Protein AF-A0A0F9W740-F1 (afdb_monomer_lite)

Sequence (149 aa):
MEFIVTKIEEIHDREGNLAGYQCYDGTGQSVKVKKGRDDYLKNKWPSLEVGTAYTFEMGSYTPPGKSTSYPYVQDFTLMSEALAEKIPPLVKEAQKLGAEVIKPDTTKTSIERAVALKGAIELASHDKIDIKNIGSYAKKFTQYLDTGE

Radius of gyration: 18.88 Å; chains: 1; bounding box: 51×33×47 Å

pLDDT: mean 70.16, std 13.92, range [40.0, 91.94]

Secondary structure (DSSP, 8-state):
-EEE--EEEEEE-TTS-EEEEEEE-SSS-EEEEE--GGGTTTTTGGG--TT-EEEEEEEEE--TT-S--EEEEEEEEEHHHHHTTTHHHHHHHHHHTT-------SSHHHHHHHHHHHHHHHHHHTTSS-GGGHHHHHHHHHHHHHH--

Foldseek 3Di:
DKAQFQDKDFDADPVRHGFWIWTHRVPPDIATQGCADPSVCVVVVVVDDHRFIKDFDWDWDAPPPGPDTDIHGHDMDGVCVVCVVVCPVLVVLCVVLPQDPQDDDVDPLSVQLNVLLVVLSVCCVVVVDPSNCSRVSSVVSSVCVVVVD

Organism: NCBI:txid412755

Structure (mmCIF, N/CA/C/O backbone):
data_AF-A0A0F9W740-F1
#
_entry.id   AF-A0A0F9W740-F1
#
loop_
_atom_site.group_PDB
_atom_site.id
_atom_site.type_symbol
_atom_site.label_atom_id
_atom_site.label_alt_id
_atom_site.label_comp_id
_atom_site.label_asym_id
_atom_site.label_entity_id
_atom_site.label_seq_id
_atom_site.pdbx_PDB_ins_code
_atom_site.Cartn_x
_atom_site.Cartn_y
_atom_site.Cartn_z
_atom_site.occupancy
_atom_site.B_iso_or_equiv
_atom_site.auth_seq_id
_atom_site.auth_comp_id
_atom_site.auth_asym_id
_atom_site.auth_atom_id
_atom_site.pdbx_PDB_model_num
ATOM 1 N N . MET A 1 1 ? -1.530 -10.482 0.396 1.00 52.31 1 MET A N 1
ATOM 2 C CA . MET A 1 1 ? -0.739 -10.037 1.560 1.00 52.31 1 MET A CA 1
ATOM 3 C C . MET A 1 1 ? -1.021 -8.555 1.721 1.00 52.31 1 MET A C 1
ATOM 5 O O . MET A 1 1 ? -0.939 -7.854 0.720 1.00 52.31 1 MET A O 1
ATOM 9 N N . GLU A 1 2 ? -1.479 -8.124 2.895 1.00 63.12 2 GLU A N 1
ATOM 10 C CA . GLU A 1 2 ? -1.724 -6.705 3.186 1.00 63.12 2 GLU A CA 1
ATOM 11 C C . GLU A 1 2 ? -0.382 -6.013 3.410 1.00 63.12 2 GLU A C 1
ATOM 13 O O . GLU A 1 2 ? 0.429 -6.490 4.202 1.00 63.12 2 GLU A O 1
ATOM 18 N N . PHE A 1 3 ? -0.131 -4.935 2.669 1.00 70.56 3 PHE A N 1
ATOM 19 C CA . PHE A 1 3 ? 1.100 -4.163 2.769 1.00 70.56 3 PHE A CA 1
ATOM 20 C C . PHE A 1 3 ? 0.734 -2.691 2.954 1.00 70.56 3 PHE A C 1
ATOM 22 O O . PHE A 1 3 ? 0.291 -2.023 2.015 1.00 70.56 3 PHE A O 1
ATOM 29 N N . ILE A 1 4 ? 0.881 -2.200 4.184 1.00 72.38 4 ILE A N 1
ATOM 30 C CA . ILE A 1 4 ? 0.626 -0.801 4.534 1.00 72.38 4 ILE A CA 1
ATOM 31 C C . ILE A 1 4 ? 1.911 -0.032 4.304 1.00 72.38 4 ILE A C 1
ATOM 33 O O . ILE A 1 4 ? 2.894 -0.267 4.992 1.00 72.38 4 ILE A O 1
ATOM 37 N N . VAL A 1 5 ? 1.923 0.888 3.349 1.00 69.00 5 VAL A N 1
ATOM 38 C CA . VAL A 1 5 ? 3.143 1.625 3.020 1.00 69.00 5 VAL A CA 1
ATOM 39 C C . VAL A 1 5 ? 3.422 2.656 4.110 1.00 69.00 5 VAL A C 1
ATOM 41 O O . VAL A 1 5 ? 2.674 3.608 4.269 1.00 69.00 5 VAL A O 1
ATOM 44 N N . THR A 1 6 ? 4.508 2.503 4.858 1.00 64.12 6 THR A N 1
ATOM 45 C CA . THR A 1 6 ? 4.935 3.445 5.910 1.00 64.12 6 THR A CA 1
ATOM 46 C C . THR A 1 6 ? 6.056 4.370 5.449 1.00 64.12 6 THR A C 1
ATOM 48 O O . THR A 1 6 ? 6.247 5.448 6.009 1.00 64.12 6 THR A O 1
ATOM 51 N N . LYS A 1 7 ? 6.791 3.971 4.408 1.00 73.88 7 LYS A N 1
ATOM 52 C CA . LYS A 1 7 ? 7.855 4.767 3.793 1.00 73.88 7 LYS A CA 1
ATOM 53 C C . LYS A 1 7 ? 7.973 4.433 2.311 1.00 73.88 7 LYS A C 1
ATOM 55 O O . LYS A 1 7 ? 7.832 3.272 1.926 1.00 73.88 7 LYS A O 1
ATOM 60 N N . ILE A 1 8 ? 8.281 5.444 1.504 1.00 86.62 8 ILE A N 1
ATOM 61 C CA . ILE A 1 8 ? 8.586 5.309 0.080 1.00 86.62 8 ILE A CA 1
ATOM 62 C C . ILE A 1 8 ? 9.961 5.924 -0.182 1.00 86.62 8 ILE A C 1
ATOM 64 O O . ILE A 1 8 ? 10.242 7.032 0.266 1.00 86.62 8 ILE A O 1
ATOM 68 N N . GLU A 1 9 ? 10.812 5.202 -0.902 1.00 90.25 9 GLU A N 1
ATOM 69 C CA . GLU A 1 9 ? 12.109 5.691 -1.376 1.00 90.25 9 GLU A CA 1
ATOM 70 C C . GLU A 1 9 ? 12.190 5.609 -2.899 1.00 90.25 9 GLU A C 1
ATOM 72 O O . GLU A 1 9 ? 11.750 4.629 -3.501 1.00 90.25 9 GLU A O 1
ATOM 77 N N . GLU A 1 10 ? 12.780 6.623 -3.525 1.00 91.94 10 GLU A N 1
ATOM 78 C CA . GLU A 1 10 ? 13.024 6.637 -4.965 1.00 91.94 10 GLU A CA 1
ATOM 79 C C . GLU A 1 10 ? 14.210 5.743 -5.331 1.00 91.94 10 GLU A C 1
ATOM 81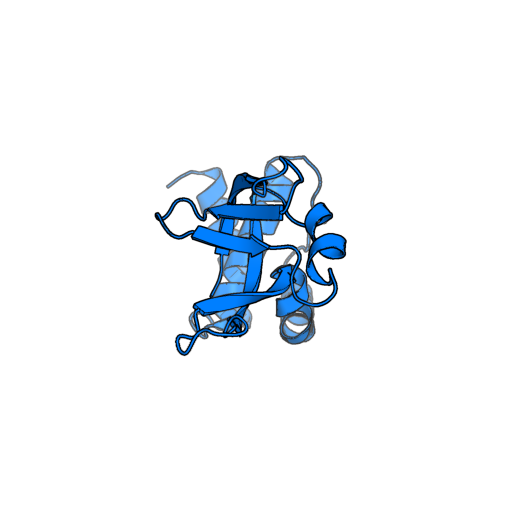 O O . GLU A 1 10 ? 15.266 5.752 -4.699 1.00 91.94 10 GLU A O 1
ATOM 86 N N . ILE A 1 11 ? 14.040 4.966 -6.394 1.00 88.75 11 ILE A N 1
ATOM 87 C CA . ILE A 1 11 ? 15.090 4.156 -6.999 1.00 88.75 11 ILE A CA 1
ATOM 88 C C . ILE A 1 11 ? 15.435 4.817 -8.324 1.00 88.75 11 ILE A C 1
ATOM 90 O O . ILE A 1 11 ? 14.587 4.865 -9.210 1.00 88.75 11 ILE A O 1
ATOM 94 N N . HIS A 1 12 ? 16.677 5.259 -8.493 1.00 88.31 12 HIS A N 1
ATOM 95 C CA . HIS A 1 12 ? 17.173 5.788 -9.763 1.00 88.31 12 HIS A CA 1
ATOM 96 C C . HIS A 1 12 ? 17.964 4.717 -10.524 1.00 88.31 12 HIS A C 1
ATOM 98 O O . HIS A 1 12 ? 18.554 3.812 -9.925 1.00 88.31 12 HIS A O 1
ATOM 104 N N . ASP A 1 13 ? 17.947 4.781 -11.854 1.00 85.44 13 ASP A N 1
ATOM 105 C CA . ASP A 1 13 ? 18.838 3.976 -12.688 1.00 85.44 13 ASP A CA 1
ATOM 106 C C . ASP A 1 13 ? 20.257 4.571 -12.741 1.00 85.44 13 ASP A C 1
ATOM 108 O O . ASP A 1 13 ? 20.574 5.563 -12.084 1.00 85.44 13 ASP A O 1
ATOM 112 N N . ARG A 1 14 ? 21.148 3.931 -13.509 1.00 83.31 14 ARG A N 1
ATOM 113 C CA . ARG A 1 14 ? 22.552 4.355 -13.641 1.00 83.31 14 ARG A CA 1
ATOM 114 C C . ARG A 1 14 ? 22.715 5.733 -14.286 1.00 83.31 14 ARG A C 1
ATOM 116 O O . ARG A 1 14 ? 23.785 6.315 -14.160 1.00 83.31 14 ARG A O 1
ATOM 123 N N . GLU A 1 15 ? 21.689 6.222 -14.973 1.00 87.69 15 GLU A N 1
ATOM 124 C CA . GLU A 1 15 ? 21.677 7.521 -15.647 1.00 87.69 15 GLU A CA 1
ATOM 125 C C . GLU A 1 15 ? 21.040 8.608 -14.766 1.00 87.69 15 GLU A C 1
ATOM 127 O O . GLU A 1 15 ? 20.987 9.769 -15.159 1.00 87.69 15 GLU A O 1
ATOM 132 N N . GLY A 1 16 ? 20.584 8.250 -13.559 1.00 85.19 16 GLY A N 1
ATOM 133 C CA . GLY A 1 16 ? 19.938 9.165 -12.624 1.00 85.19 16 GLY A CA 1
ATOM 134 C C . GLY A 1 16 ? 18.443 9.356 -12.880 1.00 85.19 16 GLY A C 1
ATOM 135 O O . GLY A 1 16 ? 17.808 10.140 -12.175 1.00 85.19 16 GLY A O 1
ATOM 136 N N . ASN A 1 17 ? 17.842 8.631 -13.825 1.00 87.69 17 ASN A N 1
ATOM 137 C CA . ASN A 1 17 ? 16.406 8.725 -14.066 1.00 87.69 17 ASN A CA 1
ATOM 138 C C . ASN A 1 17 ? 15.644 7.902 -13.023 1.00 87.69 17 ASN A C 1
ATOM 140 O O . ASN A 1 17 ? 16.053 6.791 -12.674 1.00 87.69 17 ASN A O 1
ATOM 144 N N . LEU A 1 18 ? 14.495 8.408 -12.565 1.00 86.38 18 LEU A N 1
ATOM 145 C CA . LEU A 1 18 ? 13.606 7.661 -11.675 1.00 86.38 18 LEU A CA 1
ATOM 146 C C . LEU A 1 18 ? 13.227 6.331 -12.339 1.00 86.38 18 LEU A C 1
ATOM 148 O O . LEU A 1 18 ? 12.672 6.315 -13.437 1.00 86.38 18 LEU A O 1
ATOM 152 N N . ALA A 1 19 ? 13.548 5.217 -11.688 1.00 87.12 19 ALA A N 1
ATOM 153 C CA . ALA A 1 19 ? 13.400 3.842 -12.164 1.00 87.12 19 ALA A CA 1
ATOM 154 C C . ALA A 1 19 ? 12.357 3.032 -11.373 1.00 87.12 19 ALA A C 1
ATOM 156 O O . ALA A 1 19 ? 11.901 1.981 -11.841 1.00 87.12 19 ALA A O 1
ATOM 157 N N . GLY A 1 20 ? 11.962 3.506 -10.193 1.00 90.31 20 GLY A N 1
ATOM 158 C CA . GLY A 1 20 ? 10.946 2.876 -9.362 1.00 90.31 20 GLY A CA 1
ATOM 159 C C . GLY A 1 20 ? 10.876 3.457 -7.966 1.00 90.31 20 GLY A C 1
ATOM 160 O O . GLY A 1 20 ? 11.610 4.379 -7.629 1.00 90.31 20 GLY A O 1
ATOM 161 N N . TYR A 1 21 ? 10.032 2.838 -7.157 1.00 90.44 21 TYR A N 1
ATOM 162 C CA . TYR A 1 21 ? 9.882 3.134 -5.744 1.00 90.44 21 TYR A CA 1
ATOM 163 C C . TYR A 1 21 ? 10.133 1.878 -4.912 1.00 90.44 21 TYR A C 1
ATOM 165 O O . TYR A 1 21 ? 9.758 0.769 -5.306 1.00 90.44 21 TYR A O 1
ATOM 173 N N . GLN A 1 22 ? 10.781 2.035 -3.763 1.00 90.50 22 GLN A N 1
ATOM 174 C CA . GLN A 1 22 ? 10.839 1.019 -2.723 1.00 90.50 22 GLN A CA 1
ATOM 175 C C . GLN A 1 22 ? 9.865 1.404 -1.617 1.00 90.50 22 GLN A C 1
ATOM 177 O O . GLN A 1 22 ? 10.041 2.417 -0.945 1.00 90.50 22 GLN A O 1
ATOM 182 N N . CYS A 1 23 ? 8.830 0.591 -1.448 1.00 86.25 23 CYS A N 1
ATOM 183 C CA . CYS A 1 23 ? 7.822 0.758 -0.415 1.00 86.25 23 CYS A CA 1
ATOM 184 C C . CYS A 1 23 ? 8.188 -0.125 0.778 1.00 86.25 23 CYS A C 1
ATOM 186 O O . CYS A 1 23 ? 8.557 -1.285 0.589 1.00 86.25 23 CYS A O 1
ATOM 188 N N . TYR A 1 24 ? 8.073 0.403 1.991 1.00 83.44 24 TYR A N 1
ATOM 189 C CA . TYR A 1 24 ? 8.327 -0.314 3.243 1.00 83.44 24 TYR A CA 1
ATOM 190 C C . TYR A 1 24 ? 7.045 -0.407 4.056 1.00 83.44 24 TYR A C 1
ATOM 192 O O . TYR A 1 24 ? 6.245 0.524 4.010 1.00 83.44 24 TYR A O 1
ATOM 200 N N . ASP A 1 25 ? 6.877 -1.486 4.818 1.00 78.31 25 ASP A N 1
ATOM 201 C CA . ASP A 1 25 ? 5.706 -1.682 5.681 1.00 78.31 25 ASP A CA 1
ATOM 202 C C . ASP A 1 25 ? 5.953 -1.376 7.163 1.00 78.31 25 ASP A C 1
ATOM 204 O O . ASP A 1 25 ? 5.054 -1.464 7.992 1.00 78.31 25 ASP A O 1
ATOM 208 N N . GLY A 1 26 ? 7.184 -1.006 7.520 1.00 68.38 26 GLY A N 1
ATOM 209 C CA . GLY A 1 26 ? 7.586 -0.760 8.906 1.00 68.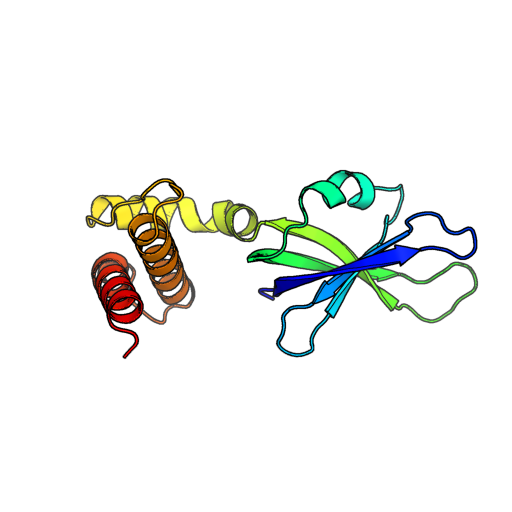38 26 GLY A CA 1
ATOM 210 C C . GLY A 1 26 ? 7.808 -2.030 9.738 1.00 68.38 26 GLY A C 1
ATOM 211 O O . GLY A 1 26 ? 8.361 -1.931 10.828 1.00 68.38 26 GLY A O 1
ATOM 212 N N . THR A 1 27 ? 7.475 -3.220 9.221 1.00 72.88 27 THR A N 1
ATOM 213 C CA . THR A 1 27 ? 7.777 -4.519 9.856 1.00 72.88 27 THR A CA 1
ATOM 214 C C . THR A 1 27 ? 9.135 -5.082 9.420 1.00 72.88 27 THR A C 1
ATOM 216 O O . THR A 1 27 ? 9.583 -6.121 9.901 1.00 72.88 27 THR A O 1
ATOM 219 N N . GLY A 1 28 ? 9.812 -4.371 8.514 1.00 73.56 28 GLY A N 1
ATOM 220 C CA . GLY A 1 28 ? 11.063 -4.787 7.886 1.00 73.56 28 GLY A CA 1
ATOM 221 C C . GLY A 1 28 ? 10.860 -5.423 6.511 1.00 73.56 28 GLY A C 1
ATOM 222 O O . GLY A 1 28 ? 11.847 -5.739 5.845 1.00 73.56 28 GLY A O 1
ATOM 223 N N . GLN A 1 29 ? 9.615 -5.570 6.045 1.00 79.12 29 GLN A N 1
ATOM 224 C CA . GLN A 1 29 ? 9.348 -5.978 4.673 1.00 79.12 29 GLN A CA 1
ATOM 225 C C . GLN A 1 29 ? 9.422 -4.769 3.742 1.00 79.12 29 GLN A C 1
ATOM 227 O O . GLN A 1 29 ? 9.119 -3.626 4.098 1.00 79.12 29 GLN A O 1
ATOM 232 N N . SER A 1 30 ? 9.854 -5.023 2.510 1.00 86.75 30 SER A N 1
ATOM 233 C CA . SER A 1 30 ? 9.838 -4.008 1.468 1.00 86.75 30 SER A CA 1
ATOM 234 C C . SER A 1 30 ? 9.513 -4.608 0.115 1.00 86.75 30 SER A C 1
ATOM 236 O O . SER A 1 30 ? 9.877 -5.746 -0.189 1.00 86.75 30 SER A O 1
ATOM 238 N N . VAL A 1 31 ? 8.833 -3.816 -0.702 1.00 86.75 31 VAL A N 1
ATOM 239 C CA . VAL A 1 31 ? 8.391 -4.183 -2.040 1.00 86.75 31 VAL A CA 1
ATOM 240 C C . VAL A 1 31 ? 8.923 -3.147 -3.022 1.00 86.75 31 VAL A C 1
ATOM 242 O O . VAL A 1 31 ? 8.858 -1.942 -2.784 1.00 86.75 31 VAL A O 1
ATOM 245 N N . LYS A 1 32 ? 9.497 -3.617 -4.133 1.00 88.25 32 LYS A N 1
ATOM 246 C CA . LYS A 1 32 ? 10.068 -2.754 -5.175 1.00 88.25 32 LYS A CA 1
ATOM 247 C C . LYS A 1 32 ? 9.092 -2.622 -6.336 1.00 88.25 32 LYS A C 1
ATOM 249 O O . LYS A 1 32 ? 8.920 -3.563 -7.109 1.00 88.25 32 LYS A O 1
ATOM 254 N N . VAL A 1 33 ? 8.529 -1.432 -6.494 1.00 87.38 33 VAL A N 1
ATOM 255 C CA . VAL A 1 33 ? 7.605 -1.067 -7.569 1.00 87.38 33 VAL A CA 1
ATOM 256 C C . VAL A 1 33 ? 8.385 -0.347 -8.670 1.00 87.38 33 VAL A C 1
ATOM 258 O O . VAL A 1 33 ? 8.562 0.869 -8.650 1.00 87.38 33 VAL A O 1
ATOM 261 N N . LYS A 1 34 ? 8.918 -1.100 -9.635 1.00 85.62 34 LYS A N 1
ATOM 262 C CA . LYS A 1 34 ? 9.641 -0.532 -10.795 1.00 85.62 34 LYS A CA 1
ATOM 263 C C . LYS A 1 34 ? 8.695 -0.251 -11.958 1.00 85.62 34 LYS A C 1
ATOM 265 O O . LYS A 1 34 ? 7.610 -0.818 -11.975 1.00 85.62 34 LYS A O 1
ATOM 270 N N . LYS A 1 35 ? 9.143 0.544 -12.945 1.00 77.88 35 LYS A N 1
ATOM 271 C CA . LYS A 1 35 ? 8.388 0.971 -14.155 1.00 77.88 35 LYS A CA 1
ATOM 272 C C . LYS A 1 35 ? 7.561 -0.153 -14.787 1.00 77.88 35 LYS A C 1
ATOM 274 O O . LYS A 1 35 ? 6.450 0.069 -15.258 1.00 77.88 35 LYS A O 1
ATOM 279 N N . GLY A 1 36 ? 8.108 -1.361 -14.722 1.00 68.00 36 GLY A N 1
ATOM 280 C CA . GLY A 1 36 ? 7.487 -2.577 -15.197 1.00 68.00 36 GLY A CA 1
ATOM 281 C C . GLY A 1 36 ? 7.659 -2.810 -16.664 1.00 68.00 36 GLY A C 1
ATOM 282 O O . GLY A 1 36 ? 8.394 -2.093 -17.340 1.00 68.00 36 GLY A O 1
ATOM 283 N N . ARG A 1 37 ? 7.034 -3.887 -17.130 1.00 63.78 37 ARG A N 1
ATOM 284 C CA . ARG A 1 37 ? 6.985 -4.167 -18.555 1.00 63.78 37 ARG A CA 1
ATOM 285 C C . ARG A 1 37 ? 6.117 -3.085 -19.203 1.00 63.78 37 ARG A C 1
ATOM 287 O O . ARG A 1 37 ? 5.029 -2.803 -18.710 1.00 63.78 37 ARG A O 1
ATOM 294 N N . ASP A 1 38 ? 6.640 -2.466 -20.256 1.00 65.69 38 ASP A N 1
ATOM 295 C CA . ASP A 1 38 ? 5.947 -1.443 -21.048 1.00 65.69 38 ASP A CA 1
ATOM 296 C C . ASP A 1 38 ? 5.504 -0.197 -20.248 1.00 65.69 38 ASP A C 1
ATOM 298 O O . ASP A 1 38 ? 4.484 0.412 -20.557 1.00 65.69 38 ASP A O 1
ATOM 302 N N . ASP A 1 39 ? 6.260 0.191 -19.210 1.00 74.44 39 ASP A N 1
ATOM 303 C CA . ASP A 1 39 ? 5.957 1.347 -18.344 1.00 74.44 39 ASP A CA 1
ATOM 304 C C . ASP A 1 39 ? 4.582 1.268 -17.632 1.00 74.44 39 ASP A C 1
ATOM 306 O O . ASP A 1 39 ? 4.092 2.265 -17.099 1.00 74.44 39 ASP A O 1
ATOM 310 N N . TYR A 1 40 ? 3.955 0.088 -17.557 1.00 78.31 40 TYR A N 1
ATOM 311 C CA . TYR A 1 40 ? 2.611 -0.080 -16.990 1.00 78.31 40 TYR A CA 1
ATOM 312 C C . TYR A 1 40 ? 2.474 0.480 -15.561 1.00 78.31 40 TYR A C 1
ATOM 314 O O . TYR A 1 40 ? 1.551 1.245 -15.271 1.00 78.31 40 TYR A O 1
ATOM 322 N N . LEU A 1 41 ? 3.429 0.178 -14.675 1.00 83.69 41 LEU A N 1
ATOM 323 C CA . LEU A 1 41 ? 3.387 0.647 -13.286 1.00 83.69 41 LEU A CA 1
ATOM 324 C C . LEU A 1 41 ? 3.790 2.104 -13.125 1.00 83.69 41 LEU A C 1
ATOM 326 O O . LEU A 1 41 ? 3.399 2.734 -12.145 1.00 83.69 41 LEU A O 1
ATOM 330 N N . LYS A 1 42 ? 4.531 2.659 -14.087 1.00 85.06 42 LYS A N 1
ATOM 331 C CA . LYS A 1 42 ? 4.911 4.074 -14.082 1.00 85.06 42 LYS A CA 1
ATOM 332 C C . LYS A 1 42 ? 3.680 4.976 -14.031 1.00 85.06 42 LYS A C 1
ATOM 334 O O . LYS A 1 42 ? 3.673 5.958 -13.298 1.00 85.06 42 LYS A O 1
ATOM 339 N N . ASN A 1 43 ? 2.622 4.602 -14.750 1.00 84.00 43 ASN A N 1
ATOM 340 C CA . ASN A 1 43 ? 1.357 5.339 -14.750 1.00 84.00 43 ASN A CA 1
ATOM 341 C C . ASN A 1 43 ? 0.599 5.218 -13.421 1.00 84.00 43 ASN A C 1
ATOM 343 O O . ASN A 1 43 ? -0.194 6.095 -13.091 1.00 84.00 43 ASN A O 1
ATOM 347 N N . LYS A 1 44 ? 0.845 4.151 -12.651 1.00 84.62 44 LYS A N 1
ATOM 348 C CA . LYS A 1 44 ? 0.232 3.932 -11.337 1.00 84.62 44 LYS A CA 1
ATOM 349 C C . LYS A 1 44 ? 1.023 4.555 -10.190 1.00 84.62 44 LYS A C 1
ATOM 351 O O . LYS A 1 44 ? 0.450 4.761 -9.129 1.00 84.62 44 LYS A O 1
ATOM 356 N N . TRP A 1 45 ? 2.299 4.898 -10.363 1.00 85.44 45 TRP A N 1
ATOM 357 C CA . TRP A 1 45 ? 3.120 5.480 -9.293 1.00 85.44 45 TRP A CA 1
ATOM 358 C C . TRP A 1 45 ? 2.506 6.670 -8.546 1.00 85.44 45 TRP A C 1
ATOM 360 O O . TRP A 1 45 ? 2.654 6.686 -7.328 1.00 85.44 45 TRP A O 1
ATOM 370 N N . PRO A 1 46 ? 1.789 7.619 -9.187 1.00 84.38 46 PRO A N 1
ATOM 371 C CA . PRO A 1 46 ? 1.148 8.715 -8.458 1.00 84.38 46 PRO A CA 1
ATOM 372 C C . PRO A 1 46 ? 0.116 8.257 -7.422 1.00 84.38 46 PRO A C 1
ATOM 374 O O . PRO A 1 46 ? -0.218 9.023 -6.531 1.00 84.38 46 PRO A O 1
ATOM 377 N N . SER A 1 47 ? -0.389 7.024 -7.538 1.00 81.00 47 SER A N 1
ATOM 378 C CA . SER A 1 47 ? -1.303 6.429 -6.562 1.00 81.00 47 SER A CA 1
ATOM 379 C C . SER A 1 47 ? -0.600 5.788 -5.368 1.00 81.00 47 SER A C 1
ATOM 381 O O . SER A 1 47 ? -1.296 5.331 -4.476 1.00 81.00 47 SER A O 1
ATOM 383 N N . LEU A 1 48 ? 0.739 5.718 -5.328 1.00 82.31 48 LEU A N 1
ATOM 384 C CA . LEU A 1 48 ? 1.472 5.211 -4.166 1.00 82.31 48 LEU A CA 1
ATOM 385 C C . LEU A 1 48 ? 1.587 6.292 -3.095 1.00 82.31 48 LEU A C 1
ATOM 387 O O . LEU A 1 48 ? 2.320 7.267 -3.242 1.00 82.31 48 LEU A O 1
ATOM 391 N N . GLU A 1 49 ? 0.926 6.051 -1.974 1.00 74.12 49 GLU A N 1
ATOM 392 C CA . GLU A 1 49 ? 0.898 6.966 -0.837 1.00 74.12 49 GLU A CA 1
ATOM 393 C C . GLU A 1 49 ? 1.328 6.274 0.456 1.00 74.12 49 GLU A C 1
ATOM 395 O O . GLU A 1 49 ? 1.006 5.109 0.706 1.00 74.12 49 GLU A O 1
ATOM 400 N N . VAL A 1 50 ? 2.051 7.021 1.292 1.00 68.88 50 VAL A N 1
ATOM 401 C CA . VAL A 1 50 ? 2.361 6.614 2.665 1.00 68.88 50 VAL A CA 1
ATOM 402 C C . VAL A 1 50 ? 1.082 6.662 3.505 1.00 68.88 50 VAL A C 1
ATOM 404 O O . VAL A 1 50 ? 0.293 7.592 3.393 1.00 68.88 50 VAL A O 1
ATOM 407 N N . GLY A 1 51 ? 0.896 5.673 4.374 1.00 54.97 51 GLY A N 1
ATOM 408 C CA . GLY A 1 51 ? -0.301 5.479 5.190 1.00 54.97 51 GLY A CA 1
ATOM 409 C C . GLY A 1 51 ? -1.371 4.617 4.521 1.00 54.97 51 GLY A C 1
ATOM 410 O O . GLY A 1 51 ? -2.389 4.330 5.147 1.00 54.97 51 GLY A O 1
ATOM 411 N N . THR A 1 52 ? -1.140 4.163 3.287 1.00 66.38 52 THR A N 1
ATOM 412 C CA . THR A 1 52 ? -2.160 3.472 2.496 1.00 66.38 52 THR A CA 1
ATOM 413 C C . THR A 1 52 ? -1.852 1.983 2.347 1.00 66.38 52 THR A C 1
ATOM 415 O O . THR A 1 52 ? -0.705 1.573 2.152 1.00 66.38 52 THR A O 1
ATOM 418 N N . ALA A 1 53 ? -2.897 1.159 2.465 1.00 72.38 53 ALA A N 1
ATOM 419 C CA . ALA A 1 53 ? -2.820 -0.289 2.311 1.00 72.38 53 ALA A CA 1
ATOM 420 C C . ALA A 1 53 ? -3.010 -0.691 0.845 1.00 72.38 53 ALA A C 1
ATOM 422 O O . ALA A 1 53 ? -4.022 -0.348 0.226 1.00 72.38 53 ALA A O 1
ATOM 423 N N . TYR A 1 54 ? -2.072 -1.475 0.319 1.00 78.06 54 TYR A N 1
ATOM 424 C CA . TYR A 1 54 ? -2.139 -2.015 -1.036 1.00 78.06 54 TYR A CA 1
ATOM 425 C C . TYR A 1 54 ? -2.083 -3.534 -1.024 1.00 78.06 54 TYR A C 1
ATOM 427 O O . TYR A 1 54 ? -1.445 -4.167 -0.177 1.00 78.06 54 TYR A O 1
ATOM 435 N N . THR A 1 55 ? -2.719 -4.117 -2.031 1.00 83.25 55 THR A N 1
ATOM 436 C CA . THR A 1 55 ? -2.459 -5.488 -2.450 1.00 83.25 55 THR A CA 1
ATOM 437 C C . THR A 1 55 ? -1.489 -5.454 -3.619 1.00 83.25 55 THR A C 1
ATOM 439 O O . THR A 1 55 ? -1.790 -4.857 -4.651 1.00 83.25 55 THR A O 1
ATOM 442 N N . PHE A 1 56 ? -0.335 -6.100 -3.458 1.00 84.25 56 PHE A N 1
ATOM 443 C CA . PHE A 1 56 ? 0.652 -6.260 -4.524 1.00 84.25 56 PHE A CA 1
ATOM 444 C C . PHE A 1 56 ? 0.484 -7.622 -5.195 1.00 84.25 56 PHE A C 1
ATOM 446 O O . PHE A 1 56 ? 0.545 -8.662 -4.531 1.00 84.25 56 PHE A O 1
ATOM 453 N N . GLU A 1 57 ? 0.301 -7.616 -6.510 1.00 86.62 57 GLU A N 1
ATOM 454 C CA . GLU A 1 57 ? 0.375 -8.808 -7.341 1.00 86.62 57 GLU A CA 1
ATOM 455 C C . GLU A 1 57 ? 1.838 -9.062 -7.705 1.00 86.62 57 GLU A C 1
ATOM 457 O O . GLU A 1 57 ? 2.504 -8.232 -8.327 1.00 86.62 57 GLU A O 1
ATOM 462 N N . MET A 1 58 ? 2.357 -10.212 -7.280 1.00 85.31 58 MET A N 1
ATOM 463 C CA . MET A 1 58 ? 3.752 -10.585 -7.485 1.00 85.31 58 MET A CA 1
ATOM 464 C C . MET A 1 58 ? 3.857 -11.582 -8.634 1.00 85.31 58 MET A C 1
ATOM 466 O O . MET A 1 58 ? 3.298 -12.674 -8.575 1.00 85.31 58 MET A O 1
ATOM 470 N N . GLY A 1 59 ? 4.649 -11.236 -9.639 1.00 83.00 59 GLY A N 1
ATOM 471 C CA . GLY A 1 59 ? 5.085 -12.145 -10.685 1.00 83.00 59 GLY A CA 1
ATOM 472 C C . GLY A 1 59 ? 6.546 -12.542 -10.537 1.00 83.00 59 GLY A C 1
ATOM 473 O O . GLY A 1 59 ? 7.255 -12.154 -9.607 1.00 83.00 59 GLY A O 1
ATOM 474 N N . SER A 1 60 ? 7.017 -13.301 -11.519 1.00 83.44 60 SER A N 1
ATOM 475 C CA . SER A 1 60 ? 8.428 -13.636 -11.690 1.00 83.44 60 SER A CA 1
ATOM 476 C C . SER A 1 60 ? 8.917 -13.102 -13.029 1.00 83.44 60 SER A C 1
ATOM 478 O O . SER A 1 60 ? 8.270 -13.302 -14.054 1.00 83.44 60 SER A O 1
ATOM 480 N N . TYR A 1 61 ? 10.067 -12.434 -13.023 1.00 78.38 61 TYR A N 1
ATOM 481 C CA . TYR A 1 61 ? 10.700 -11.904 -14.224 1.00 78.38 61 TYR A CA 1
ATOM 482 C C . TYR A 1 61 ? 12.102 -12.481 -14.399 1.00 78.38 61 TYR A C 1
ATOM 484 O O . TYR A 1 61 ? 12.942 -12.378 -13.504 1.00 78.38 61 TYR A O 1
ATOM 492 N N . THR A 1 62 ? 12.368 -13.047 -15.574 1.00 81.88 62 THR A N 1
ATOM 493 C CA . THR A 1 62 ? 13.697 -13.509 -15.986 1.00 81.88 62 THR A CA 1
ATOM 494 C C . THR A 1 62 ? 14.297 -12.481 -16.949 1.00 81.88 62 THR A C 1
ATOM 496 O O . THR A 1 62 ? 13.786 -12.327 -18.059 1.00 81.88 62 THR A O 1
ATOM 499 N N . PRO A 1 63 ? 15.362 -11.755 -16.566 1.00 79.31 63 PRO A N 1
ATOM 500 C CA . PRO A 1 63 ? 16.012 -10.817 -17.472 1.00 79.31 63 PRO A CA 1
ATOM 501 C C . PRO A 1 63 ? 16.572 -11.523 -18.721 1.00 79.31 63 PRO A C 1
ATOM 503 O O . PRO A 1 63 ? 17.091 -12.637 -18.597 1.00 79.31 63 PRO A O 1
ATOM 506 N N . PRO A 1 64 ? 16.551 -10.882 -19.906 1.00 79.44 64 PRO A N 1
ATOM 507 C CA . PRO A 1 64 ? 17.197 -11.414 -21.101 1.00 79.44 64 PRO A CA 1
ATOM 508 C C . PRO A 1 64 ? 18.661 -11.783 -20.830 1.00 79.44 64 PRO A C 1
ATOM 510 O O . PRO A 1 64 ? 19.413 -11.000 -20.247 1.00 79.44 64 PRO A O 1
ATOM 513 N N . GLY A 1 65 ? 19.065 -12.992 -21.223 1.00 84.00 65 GLY A N 1
ATOM 514 C CA . GLY A 1 65 ? 20.422 -13.498 -20.985 1.00 84.00 65 GLY A CA 1
ATOM 515 C C . GLY A 1 65 ? 20.703 -13.950 -19.545 1.00 84.00 65 GLY A C 1
ATOM 516 O O . GLY A 1 65 ? 21.861 -14.192 -19.201 1.00 84.00 65 GLY A O 1
ATOM 517 N N . LYS A 1 66 ? 19.679 -14.072 -18.690 1.00 82.81 66 LYS A N 1
ATOM 518 C CA . LYS A 1 66 ? 19.778 -14.678 -17.354 1.00 82.81 66 LYS A CA 1
ATOM 519 C C . LYS A 1 66 ? 18.925 -15.942 -17.275 1.00 82.81 66 LYS A C 1
ATOM 521 O O . LYS A 1 66 ? 17.884 -16.037 -17.910 1.00 82.81 66 LYS A O 1
ATOM 526 N N . SER A 1 67 ? 19.356 -16.887 -16.443 1.00 85.31 67 SER A N 1
ATOM 527 C CA . SER A 1 67 ? 18.638 -18.147 -16.181 1.00 85.31 67 SER A CA 1
ATOM 528 C C . SER A 1 67 ? 17.846 -18.117 -14.870 1.00 85.31 67 SER A C 1
ATOM 530 O O . SER A 1 67 ? 17.187 -19.089 -14.518 1.00 85.31 67 SER A O 1
ATOM 532 N N . THR A 1 68 ? 17.943 -17.019 -14.118 1.00 84.69 68 THR A N 1
ATOM 533 C CA . THR A 1 68 ? 17.324 -16.858 -12.801 1.00 84.69 68 THR A CA 1
ATOM 534 C C . THR A 1 68 ? 16.169 -15.876 -12.897 1.00 84.69 68 THR A C 1
ATOM 536 O O . THR A 1 68 ? 16.340 -14.749 -13.366 1.00 84.69 68 THR A O 1
ATOM 539 N N . SER A 1 69 ? 14.999 -16.310 -12.438 1.00 81.00 69 SER A N 1
ATOM 540 C CA . SER A 1 69 ? 13.826 -15.458 -12.280 1.00 81.00 69 SER A CA 1
ATOM 541 C C . SER A 1 69 ? 13.883 -14.723 -10.948 1.00 81.00 69 SER A C 1
ATOM 543 O O . SER A 1 69 ? 14.242 -15.306 -9.927 1.00 81.00 69 SER A O 1
ATOM 545 N N . TYR A 1 70 ? 13.495 -13.455 -10.954 1.00 77.81 70 TYR A N 1
ATOM 546 C CA . TYR A 1 70 ? 13.412 -12.621 -9.764 1.00 77.81 70 TYR A CA 1
ATOM 547 C C . TYR A 1 70 ? 11.957 -12.223 -9.511 1.00 77.81 70 TYR A C 1
ATOM 549 O O . TYR A 1 70 ? 11.245 -11.921 -10.475 1.00 77.81 70 TYR A O 1
ATOM 557 N N . PRO A 1 71 ? 11.504 -12.198 -8.246 1.00 79.69 71 PRO A N 1
ATOM 558 C CA . PRO A 1 71 ? 10.178 -11.704 -7.916 1.00 79.69 71 PRO A CA 1
ATOM 559 C C . PRO A 1 71 ? 10.065 -10.224 -8.289 1.00 79.69 71 PRO A C 1
ATOM 561 O O . PRO A 1 71 ? 10.989 -9.433 -8.073 1.00 79.69 71 PRO A O 1
ATOM 564 N N . TYR A 1 72 ? 8.929 -9.857 -8.867 1.00 82.06 72 TYR A N 1
ATOM 565 C CA . TYR A 1 72 ? 8.659 -8.515 -9.363 1.00 82.06 72 TYR A CA 1
ATOM 566 C C . TYR A 1 72 ? 7.178 -8.181 -9.164 1.00 82.06 72 TYR A C 1
ATOM 568 O O . TYR A 1 72 ? 6.328 -9.042 -9.360 1.00 82.06 72 TYR A O 1
ATOM 576 N N . VAL A 1 73 ? 6.869 -6.943 -8.781 1.00 87.06 73 VAL A N 1
ATOM 577 C CA . VAL A 1 73 ? 5.484 -6.459 -8.674 1.00 87.06 73 VAL A CA 1
ATOM 578 C C . VAL A 1 73 ? 4.908 -6.334 -10.075 1.00 87.06 73 VAL A C 1
ATOM 580 O O . VAL A 1 73 ? 5.386 -5.497 -10.817 1.00 87.06 73 VAL A O 1
ATOM 583 N N . GLN A 1 74 ? 3.916 -7.131 -10.452 1.00 85.81 74 GLN A N 1
ATOM 584 C CA . GLN A 1 74 ? 3.238 -7.002 -11.746 1.00 85.81 74 GLN A CA 1
ATOM 585 C C . GLN A 1 74 ? 2.172 -5.920 -11.717 1.00 85.81 74 GLN A C 1
ATOM 587 O O . GLN A 1 74 ? 2.103 -5.105 -12.635 1.00 85.81 74 GLN A O 1
ATOM 592 N N . ASP A 1 75 ? 1.386 -5.913 -10.645 1.00 86.75 75 ASP A N 1
ATOM 593 C CA . ASP A 1 75 ? 0.378 -4.902 -10.407 1.00 86.75 75 ASP A CA 1
ATOM 594 C C . ASP A 1 75 ? 0.256 -4.568 -8.921 1.00 86.75 75 ASP A C 1
ATOM 596 O O . ASP A 1 75 ? 0.725 -5.300 -8.045 1.00 86.75 75 ASP A O 1
ATOM 600 N N . PHE A 1 76 ? -0.369 -3.436 -8.633 1.00 85.75 76 PHE A N 1
ATOM 601 C CA . PHE A 1 76 ? -0.875 -3.136 -7.311 1.00 85.75 76 PHE A CA 1
ATOM 602 C C . PHE A 1 76 ? -2.220 -2.429 -7.396 1.00 85.75 76 PHE A C 1
ATOM 604 O O . PHE A 1 76 ? -2.548 -1.719 -8.356 1.00 85.75 76 PHE A O 1
ATOM 611 N N . THR A 1 77 ? -3.003 -2.644 -6.352 1.00 82.62 77 THR A N 1
ATOM 612 C CA . THR A 1 77 ? -4.343 -2.091 -6.220 1.00 82.62 77 THR A CA 1
ATOM 613 C C . THR A 1 77 ? -4.514 -1.608 -4.795 1.00 82.62 77 THR A C 1
ATOM 615 O O . THR A 1 77 ? -3.991 -2.217 -3.854 1.00 82.62 77 THR A O 1
ATOM 618 N N . LEU A 1 78 ? -5.235 -0.501 -4.631 1.00 75.81 78 LEU A N 1
ATOM 619 C CA . LEU A 1 78 ? -5.676 -0.061 -3.317 1.00 75.81 78 LEU A CA 1
ATOM 620 C C . LEU A 1 78 ? -6.448 -1.198 -2.666 1.00 75.81 78 LEU A C 1
ATOM 622 O O . LEU A 1 78 ? -7.336 -1.789 -3.278 1.00 75.81 78 LEU A O 1
ATOM 626 N N . MET A 1 79 ? -6.133 -1.508 -1.415 1.00 65.62 79 MET A N 1
ATOM 627 C CA . MET A 1 79 ? -6.801 -2.612 -0.740 1.00 65.62 79 MET A CA 1
ATOM 628 C C . MET A 1 79 ? -8.307 -2.346 -0.597 1.00 65.62 79 MET A C 1
ATOM 630 O O . MET A 1 79 ? -9.091 -3.283 -0.667 1.00 65.62 79 MET A O 1
ATOM 634 N N . SER A 1 80 ? -8.732 -1.082 -0.487 1.00 56.94 80 SER A N 1
ATOM 635 C CA . SER A 1 80 ? -10.149 -0.693 -0.533 1.00 56.94 80 SER A CA 1
ATOM 636 C C . SER A 1 80 ? -10.836 -1.084 -1.844 1.00 56.94 80 SER A C 1
ATOM 638 O O . SER A 1 80 ? -11.986 -1.509 -1.810 1.00 56.94 80 SER A O 1
ATOM 640 N N . GLU A 1 81 ? -10.140 -0.991 -2.977 1.00 60.88 81 GLU A N 1
ATOM 641 C CA . GLU A 1 81 ? -10.636 -1.366 -4.306 1.00 60.88 81 GLU A CA 1
ATOM 642 C C . GLU A 1 81 ? -10.541 -2.877 -4.542 1.00 60.88 81 GLU A C 1
ATOM 644 O O . GLU A 1 81 ? -11.502 -3.488 -4.997 1.00 60.88 81 GLU A O 1
ATOM 649 N N . ALA A 1 82 ? -9.435 -3.510 -4.145 1.00 56.34 82 ALA A N 1
ATOM 650 C CA . ALA A 1 82 ? -9.274 -4.964 -4.208 1.00 56.34 82 ALA A CA 1
ATOM 651 C C . ALA A 1 82 ? -10.299 -5.694 -3.325 1.00 56.34 82 ALA A C 1
ATOM 653 O O . ALA A 1 82 ? -10.754 -6.796 -3.634 1.00 56.34 82 ALA A O 1
ATOM 654 N N . LEU A 1 83 ? -10.691 -5.067 -2.216 1.00 47.22 83 LEU A N 1
ATOM 655 C CA . LEU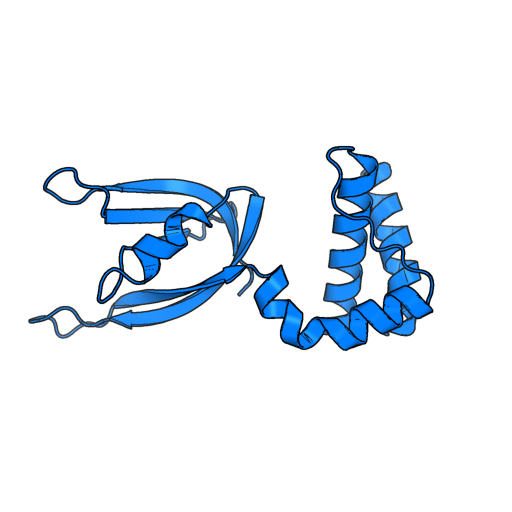 A 1 83 ? -11.770 -5.546 -1.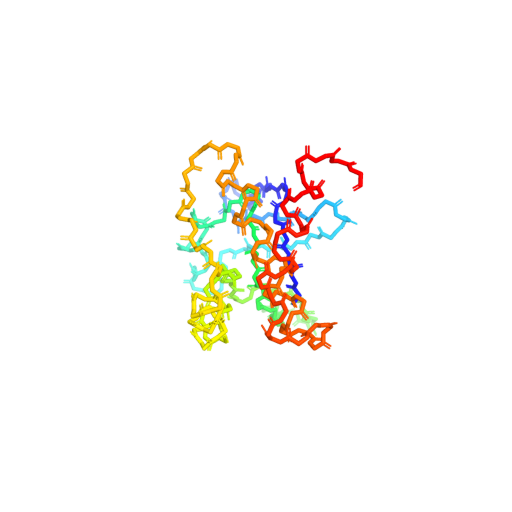373 1.00 47.22 83 LEU A CA 1
ATOM 656 C C . LEU A 1 83 ? -13.151 -5.094 -1.876 1.00 47.22 83 LEU A C 1
ATOM 658 O O . LEU A 1 83 ? -14.132 -5.736 -1.512 1.00 47.22 83 LEU A O 1
ATOM 662 N N . ALA A 1 84 ? -13.275 -4.071 -2.730 1.00 46.78 84 ALA A N 1
ATOM 663 C CA . ALA A 1 84 ? -14.558 -3.582 -3.253 1.00 46.78 84 ALA A CA 1
ATOM 664 C C . ALA A 1 84 ? -15.320 -4.606 -4.111 1.00 46.78 84 ALA A C 1
ATOM 666 O O . ALA A 1 84 ? -16.509 -4.415 -4.337 1.00 46.78 84 ALA A O 1
ATOM 667 N N . GLU A 1 85 ? -14.706 -5.712 -4.537 1.00 42.56 85 GLU A N 1
ATOM 668 C CA . GLU A 1 85 ? -15.434 -6.834 -5.151 1.00 42.56 85 GLU A CA 1
ATOM 669 C C . GLU A 1 85 ? -16.021 -7.817 -4.116 1.00 42.56 85 GLU A C 1
ATOM 671 O O . GLU A 1 85 ? -17.013 -8.489 -4.396 1.00 42.56 85 GLU A O 1
ATOM 676 N N . LYS A 1 86 ? -15.478 -7.869 -2.889 1.00 41.66 86 LYS A N 1
ATOM 677 C CA . LYS A 1 86 ? -15.953 -8.731 -1.779 1.00 41.66 86 LYS A CA 1
ATOM 678 C C . LYS A 1 86 ? -16.764 -7.988 -0.707 1.00 41.66 86 LYS A C 1
ATOM 680 O O . LYS A 1 86 ? -17.565 -8.591 -0.001 1.00 41.66 86 LYS A O 1
ATOM 685 N N . ILE A 1 87 ? -16.568 -6.680 -0.593 1.00 43.06 87 ILE A N 1
ATOM 686 C CA . ILE A 1 87 ? -17.170 -5.760 0.380 1.00 43.06 87 ILE A CA 1
ATOM 687 C C . ILE A 1 87 ? -18.626 -5.327 0.093 1.00 43.06 87 ILE A C 1
ATOM 689 O O . ILE A 1 87 ? -19.331 -5.047 1.065 1.00 43.06 87 ILE A O 1
ATOM 693 N N . PRO A 1 88 ? -19.149 -5.251 -1.150 1.00 48.25 88 PRO A N 1
ATOM 694 C CA . PRO A 1 88 ? -20.461 -4.650 -1.400 1.00 48.25 88 PRO A CA 1
ATOM 695 C C . PRO A 1 88 ? -21.626 -5.312 -0.651 1.00 48.25 88 PRO A C 1
ATOM 697 O O . PRO A 1 88 ? -22.506 -4.575 -0.202 1.00 48.25 88 PRO A O 1
ATOM 700 N N . PRO A 1 89 ? -21.670 -6.649 -0.471 1.00 54.03 89 PRO A N 1
ATOM 701 C CA . PRO A 1 89 ? -22.700 -7.283 0.348 1.00 54.03 89 PRO A CA 1
ATOM 702 C C . PRO A 1 89 ? -22.523 -6.948 1.835 1.00 54.03 89 PRO A C 1
ATOM 704 O O . PRO A 1 89 ? -23.476 -6.541 2.491 1.00 54.03 89 PRO A O 1
ATOM 707 N N . LEU A 1 90 ? -21.286 -7.031 2.332 1.00 44.94 90 LEU A N 1
ATOM 708 C CA . LEU A 1 90 ? -20.909 -6.854 3.737 1.00 44.94 90 LEU A CA 1
ATOM 709 C C . LEU A 1 90 ? -21.128 -5.424 4.245 1.00 44.94 90 LEU A C 1
ATOM 711 O O . LEU A 1 90 ? -21.682 -5.232 5.322 1.00 44.94 90 LEU A O 1
ATOM 715 N N . VAL A 1 91 ? -20.753 -4.408 3.464 1.00 49.53 91 VAL A N 1
ATOM 716 C CA . VAL A 1 91 ? -20.985 -2.996 3.818 1.00 49.53 91 VAL A CA 1
ATOM 717 C C . VAL A 1 91 ? -22.462 -2.635 3.724 1.00 49.53 91 VAL A C 1
ATOM 719 O O . VAL A 1 91 ? -22.959 -1.917 4.591 1.00 49.53 91 VAL A O 1
ATOM 722 N N . LYS A 1 92 ? -23.198 -3.166 2.737 1.00 54.38 92 LYS A N 1
ATOM 723 C CA . LYS A 1 92 ? -24.658 -2.987 2.676 1.00 54.38 92 LYS A CA 1
ATOM 724 C C . LYS A 1 92 ? -25.362 -3.648 3.862 1.00 54.38 92 LYS A C 1
ATOM 726 O O . LYS A 1 92 ? -26.316 -3.079 4.386 1.00 54.38 92 LYS A O 1
ATOM 731 N N . GLU A 1 93 ? -24.918 -4.825 4.297 1.00 51.91 93 GLU A N 1
ATOM 732 C CA . GLU A 1 93 ? -25.453 -5.480 5.495 1.00 51.91 93 GLU A CA 1
ATOM 733 C C . GLU A 1 93 ? -25.066 -4.747 6.781 1.00 51.91 93 GLU A C 1
ATOM 735 O O . GLU A 1 93 ? -25.932 -4.513 7.620 1.00 51.91 93 GLU A O 1
ATOM 740 N N . ALA A 1 94 ? -23.825 -4.277 6.908 1.00 49.69 94 ALA A N 1
ATOM 741 C CA . ALA A 1 94 ? -23.390 -3.474 8.047 1.00 49.69 94 ALA A CA 1
ATOM 742 C C . ALA A 1 94 ? -24.181 -2.157 8.159 1.00 49.69 94 ALA A C 1
ATOM 744 O O . ALA A 1 94 ? -24.613 -1.793 9.253 1.00 49.69 94 ALA A O 1
ATOM 745 N N . GLN A 1 95 ? -24.454 -1.480 7.037 1.00 54.47 95 GLN A N 1
ATOM 746 C CA . GLN A 1 95 ? -25.320 -0.295 6.996 1.00 54.47 95 GLN A CA 1
ATOM 747 C C . GLN A 1 95 ? -26.762 -0.616 7.419 1.00 54.47 95 GLN A C 1
ATOM 749 O O . GLN A 1 95 ? -27.342 0.128 8.209 1.00 54.47 95 GLN A O 1
ATOM 754 N N . LYS A 1 96 ? -27.338 -1.743 6.965 1.00 55.25 96 LYS A N 1
ATOM 755 C CA . LYS A 1 96 ? -28.663 -2.213 7.425 1.00 55.25 96 LYS A CA 1
ATOM 756 C C . LYS A 1 96 ? -28.699 -2.501 8.929 1.00 55.25 96 LYS A C 1
ATOM 758 O O . LYS A 1 96 ? -29.749 -2.362 9.547 1.00 55.25 96 LYS A O 1
ATOM 763 N N . LEU A 1 97 ? -27.566 -2.897 9.505 1.00 51.09 97 LEU A N 1
ATOM 764 C CA . LEU A 1 97 ? -27.398 -3.202 10.927 1.00 51.09 97 LEU A CA 1
ATOM 765 C C . LEU A 1 97 ? -26.971 -1.981 11.769 1.00 51.09 97 LEU A C 1
ATOM 767 O O . LEU A 1 97 ? -26.686 -2.128 12.957 1.00 51.09 97 LEU A O 1
ATOM 771 N N . GLY A 1 98 ? -26.950 -0.775 11.186 1.00 46.50 98 GLY A N 1
ATOM 772 C CA . GLY A 1 98 ? -26.716 0.482 11.905 1.00 46.50 98 GLY A CA 1
ATOM 773 C C . GLY A 1 98 ? -25.251 0.916 12.020 1.00 46.50 98 GLY A C 1
ATOM 774 O O . GLY A 1 98 ? -24.936 1.747 12.872 1.00 46.50 98 GLY A O 1
ATOM 775 N N . ALA A 1 99 ? -24.348 0.371 11.200 1.00 46.22 99 ALA A N 1
ATOM 776 C CA . ALA A 1 99 ? -22.989 0.893 11.074 1.00 46.22 99 ALA A CA 1
ATOM 777 C C . ALA A 1 99 ? -22.978 2.156 10.194 1.00 46.22 99 ALA A C 1
ATOM 779 O O . ALA A 1 99 ? -23.384 2.121 9.030 1.00 46.22 99 ALA A O 1
ATOM 780 N N . GLU A 1 100 ? -22.494 3.274 10.737 1.00 51.28 100 GLU A N 1
ATOM 781 C CA . GLU A 1 100 ? -22.319 4.512 9.977 1.00 51.28 100 GLU A CA 1
ATOM 782 C C . GLU A 1 100 ? -21.041 4.442 9.136 1.00 51.28 100 GLU A C 1
ATOM 784 O O . GLU A 1 100 ? -19.928 4.406 9.660 1.00 51.28 100 GLU A O 1
ATOM 789 N N . VAL A 1 101 ? -21.197 4.452 7.810 1.00 49.00 101 VAL A N 1
ATOM 790 C CA . VAL A 1 101 ? -20.085 4.700 6.886 1.00 49.00 101 VAL A CA 1
ATOM 791 C C . VAL A 1 101 ? -19.854 6.205 6.855 1.00 49.00 101 VAL A C 1
ATOM 793 O O . VAL A 1 101 ? -20.551 6.936 6.151 1.00 49.00 101 VAL A O 1
ATOM 796 N N . ILE A 1 102 ? -18.897 6.679 7.644 1.00 49.78 102 ILE A N 1
ATOM 797 C CA . ILE A 1 102 ? -18.498 8.085 7.628 1.00 49.78 102 ILE A CA 1
ATOM 798 C C . ILE A 1 102 ? -17.518 8.266 6.470 1.00 49.78 102 ILE A C 1
ATOM 800 O O . ILE A 1 102 ? -16.501 7.576 6.393 1.00 49.78 102 ILE A O 1
ATOM 804 N N . LYS A 1 103 ? -17.841 9.167 5.533 1.00 48.75 103 LYS A N 1
ATOM 805 C CA . LYS A 1 103 ? -16.870 9.602 4.520 1.00 48.75 103 LYS A CA 1
ATOM 806 C C . LYS A 1 103 ? -15.661 10.174 5.263 1.00 48.75 103 LYS A C 1
ATOM 808 O O . LYS A 1 103 ? -15.893 10.971 6.169 1.00 48.75 103 LYS A O 1
ATOM 813 N N . PRO A 1 104 ? -14.421 9.794 4.917 1.00 43.28 104 PRO A N 1
ATOM 814 C CA . PRO A 1 104 ? -13.250 10.316 5.603 1.00 43.28 104 PRO A CA 1
ATOM 815 C C . PRO A 1 104 ? -13.226 11.841 5.454 1.00 43.28 104 PRO A C 1
ATOM 817 O O . PRO A 1 104 ? -12.967 12.373 4.379 1.00 43.28 104 PRO A O 1
ATOM 820 N N . ASP A 1 105 ? -13.569 12.522 6.540 1.00 42.56 105 ASP A N 1
ATOM 821 C CA . ASP A 1 105 ? -13.312 13.936 6.764 1.00 42.56 105 ASP A CA 1
ATOM 822 C C . ASP A 1 105 ? -12.066 14.022 7.654 1.00 42.56 105 ASP A C 1
ATOM 824 O O . ASP A 1 105 ? -11.785 13.107 8.429 1.00 42.56 105 ASP A O 1
ATOM 828 N N . THR A 1 106 ? -11.303 15.107 7.561 1.00 45.56 106 THR A N 1
ATOM 829 C CA . THR A 1 106 ? -9.977 15.247 8.205 1.00 45.56 106 THR A CA 1
ATOM 830 C C . THR A 1 106 ? -10.030 15.368 9.734 1.00 45.56 106 THR A C 1
ATOM 832 O O . THR A 1 106 ? -9.012 15.567 10.396 1.00 45.56 106 THR A O 1
ATOM 835 N N . THR A 1 107 ? -11.214 15.225 10.327 1.00 52.31 107 THR A N 1
ATOM 836 C CA . THR A 1 107 ? -11.411 15.233 11.774 1.00 52.31 107 THR A CA 1
ATOM 837 C C . THR A 1 107 ? -11.039 13.876 12.379 1.00 52.31 107 THR A C 1
ATOM 839 O O . THR A 1 107 ? -11.470 12.823 11.909 1.00 52.31 107 THR A O 1
ATOM 842 N N . LYS A 1 108 ? -10.262 13.902 13.469 1.00 54.03 108 LYS A N 1
ATOM 843 C CA . LYS A 1 108 ? -9.747 12.720 14.187 1.00 54.03 108 LYS A CA 1
ATOM 844 C C . LYS A 1 108 ? -10.827 11.653 14.455 1.00 54.03 108 LYS A C 1
ATOM 846 O O . LYS A 1 108 ? -10.661 10.503 14.059 1.00 54.03 108 LYS A O 1
ATOM 851 N N . THR A 1 109 ? -11.984 12.071 14.966 1.00 59.22 109 THR A N 1
ATOM 852 C CA . THR A 1 109 ? -13.131 11.196 15.268 1.00 59.22 109 THR A CA 1
ATOM 853 C C . THR A 1 109 ? -13.704 10.485 14.036 1.00 59.22 109 THR A C 1
ATOM 855 O O . THR A 1 109 ? -14.184 9.356 14.130 1.00 59.22 109 THR A O 1
ATOM 858 N N . SER A 1 110 ? -13.671 11.124 12.865 1.00 59.69 110 SER A N 1
ATOM 859 C CA . SER A 1 110 ? -14.174 10.529 11.619 1.00 59.69 110 SER A CA 1
ATOM 860 C C . SER A 1 110 ? -13.208 9.476 11.078 1.00 59.69 110 SER A C 1
ATOM 862 O O . SER A 1 110 ? -13.641 8.427 10.600 1.00 59.69 110 SER A O 1
ATOM 864 N N . ILE A 1 111 ? -11.903 9.725 11.219 1.00 58.44 111 ILE A N 1
ATOM 865 C CA . ILE A 1 111 ? -10.838 8.787 10.853 1.00 58.44 111 ILE A CA 1
ATOM 866 C C . ILE A 1 111 ? -10.888 7.550 11.760 1.00 58.44 111 ILE A C 1
ATOM 868 O O . ILE A 1 111 ? -10.906 6.429 11.258 1.00 58.44 111 ILE A O 1
ATOM 872 N N . GLU A 1 112 ? -10.998 7.726 13.078 1.00 62.25 112 GLU A N 1
ATOM 873 C CA . GLU A 1 112 ? -11.075 6.622 14.052 1.00 62.25 112 GLU A CA 1
ATOM 874 C C . GLU A 1 112 ? -12.286 5.716 13.806 1.00 62.25 112 GLU A C 1
ATOM 876 O O . GLU A 1 112 ? -12.171 4.489 13.816 1.00 62.25 112 GLU A O 1
ATOM 881 N N . ARG A 1 113 ? -13.447 6.303 13.499 1.00 63.78 113 ARG A N 1
ATOM 882 C CA . ARG A 1 113 ? -14.658 5.545 13.149 1.00 63.78 113 ARG A CA 1
ATOM 883 C C . ARG A 1 113 ? -14.514 4.783 11.832 1.00 63.78 113 ARG A C 1
ATOM 885 O O . ARG A 1 113 ? -14.962 3.640 11.745 1.00 63.78 113 ARG A O 1
ATOM 892 N N . ALA A 1 114 ? -13.868 5.375 10.828 1.00 60.97 114 ALA A N 1
ATOM 893 C CA . ALA A 1 114 ? -13.603 4.704 9.557 1.00 60.97 114 ALA A CA 1
ATOM 894 C C . ALA A 1 114 ? -12.633 3.518 9.728 1.00 60.97 114 ALA A C 1
ATOM 896 O O . ALA A 1 114 ? -12.890 2.431 9.207 1.00 60.97 114 ALA A O 1
ATOM 897 N N . VAL A 1 115 ? -11.564 3.696 10.514 1.00 63.47 115 VAL A N 1
ATOM 898 C CA . VAL A 1 115 ? -10.598 2.637 10.856 1.00 63.47 115 VAL A CA 1
ATOM 899 C C . VAL A 1 115 ? -11.275 1.509 11.638 1.00 63.47 115 VAL A C 1
ATOM 901 O O . VAL A 1 115 ? -11.103 0.335 11.312 1.00 63.47 115 VAL A O 1
ATOM 904 N N . ALA A 1 116 ? -12.107 1.849 12.621 1.00 68.56 116 ALA A N 1
ATOM 905 C CA . ALA A 1 116 ? -12.823 0.878 13.438 1.00 68.56 116 ALA A CA 1
ATOM 906 C C . ALA A 1 116 ? -13.818 0.026 12.631 1.00 68.56 116 ALA A C 1
ATOM 908 O O . ALA A 1 116 ? -13.910 -1.189 12.825 1.00 68.56 116 ALA A O 1
ATOM 909 N N . LEU A 1 117 ? -14.544 0.645 11.695 1.00 68.38 117 LEU A N 1
ATOM 910 C CA . LEU A 1 117 ? -15.441 -0.073 10.793 1.00 68.38 117 LEU A CA 1
ATOM 911 C C . LEU A 1 117 ? -14.665 -0.996 9.845 1.00 68.38 117 LEU A C 1
ATOM 913 O O . LEU A 1 117 ? -15.078 -2.140 9.646 1.00 68.38 117 LEU A O 1
ATOM 917 N N . LYS A 1 118 ? -13.526 -0.536 9.306 1.00 68.38 118 LYS A N 1
ATOM 918 C CA . LYS A 1 118 ? -12.639 -1.361 8.471 1.00 68.38 118 LYS A CA 1
ATOM 919 C C . LYS A 1 118 ? -12.172 -2.605 9.231 1.00 68.38 118 LYS A C 1
ATOM 921 O O . LYS A 1 118 ? -12.363 -3.712 8.734 1.00 68.38 118 LYS A O 1
ATOM 926 N N . GLY A 1 119 ? -11.675 -2.439 10.459 1.00 66.25 119 GLY A N 1
ATOM 927 C CA . GLY A 1 119 ? -11.222 -3.557 11.293 1.00 66.25 119 GLY A CA 1
ATOM 928 C C . GLY A 1 119 ? -12.334 -4.56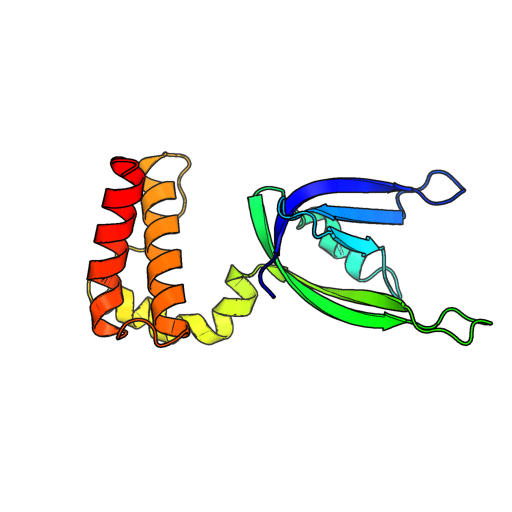3 11.614 1.00 66.25 119 GLY A C 1
ATOM 929 O O . GLY A 1 119 ? -12.116 -5.772 11.578 1.00 66.25 119 GLY A O 1
ATOM 930 N N . ALA A 1 120 ? -13.562 -4.099 11.862 1.00 67.12 120 ALA A N 1
ATOM 931 C CA . ALA A 1 120 ? -14.698 -4.993 12.095 1.00 67.12 120 ALA A CA 1
ATOM 932 C C . ALA A 1 120 ? -15.109 -5.779 10.836 1.00 67.12 120 ALA A C 1
ATOM 934 O O . ALA A 1 120 ? -15.417 -6.968 10.922 1.00 67.12 120 ALA A O 1
ATOM 935 N N . ILE A 1 121 ? -15.088 -5.138 9.665 1.00 64.75 121 ILE A N 1
ATOM 936 C CA . ILE A 1 121 ? -15.355 -5.802 8.381 1.00 64.75 121 ILE A CA 1
ATOM 937 C C . ILE A 1 121 ? -14.264 -6.835 8.071 1.00 64.75 121 ILE A C 1
ATOM 939 O O . ILE A 1 121 ? -14.580 -7.927 7.604 1.00 64.75 121 ILE A O 1
ATOM 943 N N . GLU A 1 122 ? -13.001 -6.532 8.370 1.00 65.50 122 GLU A N 1
ATOM 944 C CA . GLU A 1 122 ? -11.888 -7.474 8.217 1.00 65.50 122 GLU A CA 1
ATOM 945 C C . GLU A 1 122 ? -12.013 -8.682 9.149 1.00 65.50 122 GLU A C 1
ATOM 947 O O . GLU A 1 122 ? -11.769 -9.808 8.726 1.00 65.50 122 GLU A O 1
ATOM 952 N N . LEU A 1 123 ? -12.442 -8.505 10.400 1.00 67.12 123 LEU A N 1
ATOM 953 C CA . LEU A 1 123 ? -12.701 -9.648 11.281 1.00 67.12 123 LEU A CA 1
ATOM 954 C C . LEU A 1 123 ? -13.831 -10.540 10.752 1.00 67.12 123 LEU A C 1
ATOM 956 O O . LEU A 1 123 ? -13.744 -11.764 10.854 1.00 67.12 123 LEU A O 1
ATOM 960 N N . ALA A 1 124 ? -14.877 -9.941 10.183 1.00 64.38 124 ALA A N 1
ATOM 961 C CA . ALA A 1 124 ? -15.986 -10.693 9.610 1.00 64.38 124 ALA A CA 1
ATOM 962 C C . ALA A 1 124 ? -15.585 -11.422 8.319 1.00 64.38 124 ALA A C 1
ATOM 964 O O . ALA A 1 124 ? -15.991 -12.558 8.109 1.00 64.38 124 ALA A O 1
ATOM 965 N N . SER A 1 125 ? -14.741 -10.816 7.477 1.00 61.78 125 SER A N 1
ATOM 966 C CA . SER A 1 125 ? -14.268 -11.449 6.238 1.00 61.78 125 SER A CA 1
ATOM 967 C C . SER A 1 125 ? -13.325 -12.635 6.471 1.00 61.78 125 SER A C 1
ATOM 969 O O . SER A 1 125 ? -13.161 -13.464 5.578 1.00 61.78 125 SER A O 1
ATOM 971 N N . HIS A 1 126 ? -12.732 -12.733 7.665 1.00 66.06 126 HIS A N 1
ATOM 972 C CA . HIS A 1 126 ? -11.894 -13.853 8.104 1.00 66.06 126 HIS A CA 1
ATOM 973 C C . HIS A 1 126 ? -12.628 -14.845 9.030 1.00 66.06 126 HIS A C 1
ATOM 975 O O . HIS A 1 126 ? -11.965 -15.604 9.743 1.00 66.06 126 HIS A O 1
ATOM 981 N N . ASP A 1 127 ? -13.967 -14.808 9.077 1.00 71.75 127 ASP A N 1
ATOM 982 C CA . ASP A 1 127 ? -14.817 -15.650 9.937 1.00 71.75 127 ASP A CA 1
ATOM 983 C C . ASP A 1 127 ? -14.454 -15.588 11.440 1.00 71.75 127 ASP A C 1
ATOM 985 O O . ASP A 1 127 ? -14.736 -16.505 12.214 1.00 71.75 127 ASP A O 1
ATOM 989 N N . LYS A 1 128 ? -13.808 -14.501 11.891 1.00 67.31 128 LYS A N 1
ATOM 990 C CA . LYS A 1 128 ? -13.460 -14.289 13.309 1.00 67.31 128 LYS A CA 1
ATOM 991 C C . LYS A 1 128 ? -14.640 -13.772 14.116 1.00 67.31 128 LYS A C 1
ATOM 993 O O . LYS A 1 128 ? -14.694 -13.988 15.325 1.00 67.31 128 LYS A O 1
ATOM 998 N N . ILE A 1 129 ? -15.564 -13.084 13.451 1.00 66.62 129 ILE A N 1
ATOM 999 C CA . ILE A 1 129 ? -16.832 -12.634 14.018 1.00 66.62 129 ILE A CA 1
ATOM 1000 C C . ILE A 1 129 ? -17.956 -12.889 13.014 1.00 66.62 129 ILE A C 1
ATOM 1002 O O . ILE A 1 129 ? -17.750 -12.797 11.808 1.00 66.62 129 ILE A O 1
ATOM 1006 N N . ASP A 1 130 ? -19.156 -13.173 13.516 1.00 71.75 130 ASP A N 1
ATOM 1007 C CA . ASP A 1 130 ? -20.366 -13.207 12.687 1.00 71.75 130 ASP A CA 1
ATOM 1008 C C . ASP A 1 130 ? -20.630 -11.808 12.097 1.00 71.75 130 ASP A C 1
ATOM 1010 O O . ASP A 1 130 ? -20.467 -10.790 12.779 1.00 71.75 130 ASP A O 1
ATOM 1014 N N . ILE A 1 131 ? -21.082 -11.760 10.845 1.00 64.25 131 ILE A N 1
ATOM 1015 C CA . ILE A 1 131 ? -21.478 -10.548 10.118 1.00 64.25 131 ILE A CA 1
ATOM 1016 C C . ILE A 1 131 ? -22.466 -9.678 10.914 1.00 64.25 131 ILE A C 1
ATOM 1018 O O . ILE A 1 131 ? -22.386 -8.449 10.899 1.00 64.25 131 ILE A O 1
ATOM 1022 N N . LYS A 1 132 ? -23.342 -10.314 11.706 1.00 72.06 132 LYS A N 1
ATOM 1023 C CA . LYS A 1 132 ? -24.315 -9.651 12.589 1.00 72.06 132 LYS A CA 1
ATOM 1024 C C . LYS A 1 132 ? -23.653 -8.821 13.689 1.00 72.06 132 L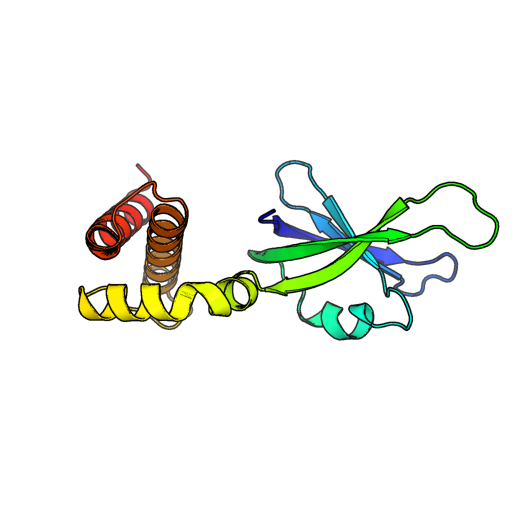YS A C 1
ATOM 1026 O O . LYS A 1 132 ? -24.277 -7.913 14.234 1.00 72.06 132 LYS A O 1
ATOM 1031 N N . ASN A 1 133 ? -22.392 -9.110 14.006 1.00 70.94 133 ASN A N 1
ATOM 1032 C CA . ASN A 1 133 ? -21.643 -8.474 15.081 1.00 70.94 133 ASN A CA 1
ATOM 1033 C C . ASN A 1 133 ? -20.750 -7.317 14.606 1.00 70.94 133 ASN A C 1
ATOM 1035 O O . ASN A 1 133 ? -20.190 -6.626 15.460 1.00 70.94 133 ASN A O 1
ATOM 1039 N N . ILE A 1 134 ? -20.648 -7.046 13.295 1.00 72.12 134 ILE A N 1
ATOM 1040 C CA . ILE A 1 134 ? -19.787 -5.981 12.739 1.00 72.12 134 ILE A CA 1
ATOM 1041 C C . ILE A 1 134 ? -20.042 -4.636 13.427 1.00 72.12 134 ILE A C 1
ATOM 1043 O O . ILE A 1 134 ? -19.101 -3.990 13.877 1.00 72.12 134 ILE A O 1
ATOM 1047 N N . GLY A 1 135 ? -21.306 -4.227 13.585 1.00 63.84 135 GLY A N 1
ATOM 1048 C CA . GLY A 1 135 ? -21.642 -2.946 14.219 1.00 63.84 135 GLY A CA 1
ATOM 1049 C C . GLY A 1 135 ? -21.225 -2.858 15.695 1.00 63.84 135 GLY A C 1
ATOM 1050 O O . GLY A 1 135 ? -20.799 -1.801 16.158 1.00 63.84 135 GLY A O 1
ATOM 1051 N N . SER A 1 136 ? -21.297 -3.969 16.437 1.00 72.31 136 SER A N 1
ATOM 1052 C CA . SER A 1 136 ? -20.850 -4.022 17.837 1.00 72.31 136 SER A CA 1
ATOM 1053 C C . SER A 1 136 ? -19.326 -3.948 17.937 1.00 72.31 136 SER A C 1
ATOM 1055 O O . SER A 1 136 ? -18.799 -3.217 18.774 1.00 72.31 136 SER A O 1
ATOM 1057 N N . TYR A 1 137 ? -18.615 -4.651 17.052 1.00 70.81 137 TYR A N 1
ATOM 1058 C CA . TYR A 1 137 ? -17.153 -4.642 17.019 1.00 70.81 137 TYR A CA 1
ATOM 1059 C C . TYR A 1 137 ? -16.588 -3.315 16.520 1.00 70.81 137 TYR A C 1
ATOM 1061 O O . TYR A 1 137 ? -15.633 -2.825 17.108 1.00 70.81 137 TYR A O 1
ATOM 1069 N N . ALA A 1 138 ? -17.213 -2.681 15.526 1.00 70.38 138 ALA A N 1
ATOM 1070 C CA . ALA A 1 138 ? -16.833 -1.343 15.086 1.00 70.38 138 ALA A CA 1
ATOM 1071 C C . ALA A 1 138 ? -16.933 -0.343 16.247 1.00 70.38 138 ALA A C 1
ATOM 1073 O O . ALA A 1 138 ? -15.989 0.391 16.503 1.00 70.38 138 ALA A O 1
ATOM 1074 N N . LYS A 1 139 ? -18.017 -0.379 17.038 1.00 71.69 139 LYS A N 1
ATOM 1075 C CA . LYS A 1 139 ? -18.144 0.471 18.236 1.00 71.69 139 LYS A CA 1
ATOM 1076 C C . LYS A 1 139 ? -17.073 0.186 19.290 1.00 71.69 139 LYS A C 1
ATOM 1078 O O . LYS A 1 139 ? -16.515 1.131 19.836 1.00 71.69 139 LYS A O 1
ATOM 1083 N N . LYS A 1 140 ? -16.773 -1.089 19.560 1.00 71.44 140 LYS A N 1
ATOM 1084 C CA . LYS A 1 140 ? -15.703 -1.476 20.496 1.00 71.44 140 LYS A CA 1
ATOM 1085 C C . LYS A 1 140 ? -14.332 -1.001 20.021 1.00 71.44 140 LYS A C 1
ATOM 1087 O O . LYS A 1 140 ? -13.564 -0.501 20.828 1.00 71.44 140 LYS A O 1
ATOM 1092 N N . PHE A 1 141 ? -14.043 -1.105 18.725 1.00 71.19 141 PHE A N 1
ATOM 1093 C CA . PHE A 1 141 ? -12.803 -0.590 18.151 1.00 71.19 141 PHE A CA 1
ATOM 1094 C C . PHE A 1 141 ? -12.725 0.931 18.200 1.00 71.19 141 PHE A C 1
ATOM 1096 O O . PHE A 1 141 ? -11.669 1.458 18.518 1.00 71.19 141 PHE A O 1
ATOM 1103 N N . THR A 1 142 ? -13.822 1.647 17.940 1.00 70.38 142 THR A N 1
ATOM 1104 C CA . THR A 1 142 ? -13.836 3.105 18.113 1.00 70.38 142 THR A CA 1
ATOM 1105 C C . THR A 1 142 ? -13.546 3.476 19.565 1.00 70.38 142 THR A C 1
ATOM 1107 O O . THR A 1 142 ? -12.702 4.326 19.804 1.00 70.38 142 THR A O 1
ATOM 1110 N N . GLN A 1 143 ? -14.168 2.789 20.529 1.00 69.31 143 GLN A N 1
ATOM 1111 C CA . GLN A 1 143 ? -13.892 3.003 21.953 1.00 69.31 143 GLN A CA 1
ATOM 1112 C C . GLN A 1 143 ? -12.428 2.720 22.305 1.00 69.31 143 GLN A C 1
ATOM 1114 O O . GLN A 1 143 ? -11.813 3.544 22.963 1.00 69.31 143 GLN A O 1
ATOM 1119 N N . TYR A 1 144 ? -11.863 1.616 21.811 1.00 68.25 144 TYR A N 1
ATOM 1120 C CA . TYR A 1 144 ? -10.452 1.263 21.995 1.00 68.25 144 TYR A CA 1
ATOM 1121 C C . TYR A 1 144 ? -9.501 2.341 21.452 1.00 68.25 144 TYR A C 1
ATOM 1123 O O . TYR A 1 144 ? -8.526 2.708 22.099 1.00 68.25 144 TYR A O 1
ATOM 1131 N N . LEU A 1 145 ? -9.793 2.878 20.264 1.00 62.59 145 LEU A N 1
ATOM 1132 C CA . LEU A 1 145 ? -8.994 3.938 19.644 1.00 62.59 145 LEU A CA 1
ATOM 1133 C C . LEU A 1 145 ? -9.120 5.278 20.389 1.00 62.59 145 LEU A C 1
ATOM 1135 O O . LEU A 1 145 ? -8.138 6.012 20.469 1.00 62.59 145 LEU A O 1
ATOM 1139 N N . ASP A 1 146 ? -10.292 5.565 20.965 1.00 64.25 146 ASP A N 1
ATOM 1140 C CA . ASP A 1 146 ? -10.534 6.759 21.782 1.00 64.25 146 ASP A CA 1
ATOM 1141 C C . ASP A 1 146 ? -9.841 6.682 23.158 1.00 64.25 146 ASP A C 1
ATOM 1143 O O . ASP A 1 146 ? -9.368 7.704 23.662 1.00 64.25 146 ASP A O 1
ATOM 1147 N N . THR A 1 147 ? -9.781 5.498 23.785 1.00 61.16 147 THR A N 1
ATOM 1148 C CA . THR A 1 147 ? -9.234 5.316 25.145 1.00 61.16 147 THR A CA 1
ATOM 1149 C C . THR A 1 147 ? -7.777 4.862 25.184 1.00 61.16 147 THR A C 1
ATOM 1151 O O . THR A 1 147 ? -7.117 5.081 26.197 1.00 61.16 147 THR A O 1
ATOM 1154 N N . GLY A 1 148 ? -7.251 4.280 24.102 1.00 47.34 148 GLY A N 1
ATOM 1155 C CA . GLY A 1 148 ? -5.867 3.801 24.013 1.00 47.34 148 GLY A CA 1
ATOM 1156 C C . GLY A 1 148 ? -5.536 2.592 24.901 1.00 47.34 148 GLY A C 1
ATOM 1157 O O . GLY A 1 148 ? -4.354 2.300 25.083 1.00 47.34 148 GLY A O 1
ATOM 1158 N N . GLU A 1 149 ? -6.552 1.911 25.442 1.00 40.00 149 GLU A N 1
ATOM 1159 C CA . GLU A 1 149 ? -6.448 0.726 26.315 1.00 40.00 149 GLU A CA 1
ATOM 1160 C C . GLU A 1 149 ? -7.116 -0.499 25.707 1.00 40.00 149 GLU A C 1
ATOM 1162 O O . GLU A 1 149 ? -8.305 -0.391 25.321 1.00 40.00 149 GLU A O 1
#